Protein AF-A0A9E4LWR7-F1 (afdb_monomer_lite)

Sequence (79 aa):
MTAHHFLGEGDFSDHLQSKNDDAPHLLSAISDAVRGAGLQVVADQAVPFTGGGATLVWVLAESHLVLHLWPELNRATID

Foldseek 3Di:
DDADDDKDKDADDPVCLVVLQVQVVVLVVVVVVCVVVVWAFPDKDWAADDPTWIWIKTDTVVYIWIWTGDSVVRMIIID

pLDDT: mean 89.69, std 11.48, range [42.88, 98.25]

Secondary structure (DSSP, 8-state):
-------EEEEPPHHHHTTTT-HHHHHHHHHHHHHHTT--EEEEEEEE-TTS-EEEEEEETTEEEEEEEEGGGTEEEE-

Radius of gyration: 12.36 Å; chains: 1; bounding box: 28×23×36 Å

Structure (mmCIF, N/CA/C/O backbone):
data_AF-A0A9E4LWR7-F1
#
_entry.id   AF-A0A9E4LWR7-F1
#
loop_
_atom_site.group_PDB
_atom_site.id
_atom_site.type_symbol
_atom_site.label_atom_id
_atom_site.label_alt_id
_atom_site.label_comp_id
_atom_site.label_asym_id
_atom_site.label_entity_id
_atom_site.label_seq_id
_atom_site.pdbx_PDB_ins_code
_atom_site.Cartn_x
_atom_site.Cartn_y
_atom_site.Cartn_z
_atom_site.occupancy
_atom_site.B_iso_or_equiv
_atom_site.auth_seq_id
_atom_site.auth_comp_id
_atom_site.auth_asym_id
_atom_site.auth_atom_id
_atom_site.pdbx_PDB_model_num
ATOM 1 N N . MET A 1 1 ? -5.315 0.463 25.574 1.00 42.88 1 MET A N 1
ATOM 2 C CA . MET A 1 1 ? -5.054 0.538 24.125 1.00 42.88 1 MET A CA 1
ATOM 3 C C . MET A 1 1 ? -3.998 -0.487 23.805 1.00 42.88 1 MET A C 1
ATOM 5 O O . MET A 1 1 ? -2.892 -0.377 24.320 1.00 42.88 1 MET A O 1
ATOM 9 N N . THR A 1 2 ? -4.360 -1.514 23.051 1.00 47.12 2 THR A N 1
ATOM 10 C CA . THR A 1 2 ? -3.422 -2.527 22.569 1.00 47.12 2 THR A CA 1
ATOM 11 C C . THR A 1 2 ? -3.077 -2.121 21.145 1.00 47.12 2 THR A C 1
ATOM 13 O O . THR A 1 2 ? -3.934 -2.196 20.272 1.00 47.12 2 THR A O 1
ATOM 16 N N . ALA A 1 3 ? -1.867 -1.613 20.922 1.00 51.69 3 ALA A N 1
ATOM 17 C CA . ALA A 1 3 ? -1.371 -1.438 19.565 1.00 51.69 3 ALA A CA 1
ATOM 18 C C . ALA A 1 3 ? -1.121 -2.840 18.999 1.00 51.69 3 ALA A C 1
ATOM 20 O O . ALA A 1 3 ? -0.319 -3.600 19.547 1.00 51.69 3 ALA A O 1
ATOM 21 N N . HIS A 1 4 ? -1.862 -3.211 17.961 1.00 54.88 4 HIS A N 1
ATOM 22 C CA . HIS A 1 4 ? -1.587 -4.419 17.200 1.00 54.88 4 HIS A CA 1
ATOM 23 C C . HIS A 1 4 ? -0.438 -4.081 16.248 1.00 54.88 4 HIS A C 1
ATOM 25 O O . HIS A 1 4 ? -0.631 -3.311 15.320 1.00 54.88 4 HIS A O 1
ATOM 31 N N . HIS A 1 5 ? 0.761 -4.577 16.548 1.00 58.91 5 HIS A N 1
ATOM 32 C CA . HIS A 1 5 ? 1.940 -4.449 15.689 1.00 58.91 5 HIS A CA 1
ATOM 33 C C . HIS A 1 5 ? 2.089 -5.795 14.976 1.00 58.91 5 HIS A C 1
ATOM 35 O O . HIS A 1 5 ? 2.303 -6.814 15.646 1.00 58.91 5 HIS A O 1
ATOM 41 N N . PHE A 1 6 ? 1.869 -5.829 13.663 1.00 70.12 6 PHE A N 1
ATOM 42 C CA . PHE A 1 6 ? 1.935 -7.049 12.864 1.00 70.12 6 PHE A CA 1
ATOM 43 C C . PHE A 1 6 ? 3.013 -6.895 11.799 1.00 70.12 6 PHE A C 1
ATOM 45 O O . PHE A 1 6 ? 2.739 -6.497 10.683 1.00 70.12 6 PHE A O 1
ATOM 52 N N . LEU A 1 7 ? 4.235 -7.307 12.119 1.00 82.69 7 LEU A N 1
ATOM 53 C CA . LEU A 1 7 ? 5.311 -7.321 11.134 1.00 82.69 7 LEU A CA 1
ATOM 54 C C . LEU A 1 7 ? 5.302 -8.637 10.355 1.00 82.69 7 LEU A C 1
ATOM 56 O O . LEU A 1 7 ? 5.372 -9.720 10.945 1.00 82.69 7 LEU A O 1
ATOM 60 N N . GLY A 1 8 ? 5.269 -8.539 9.029 1.00 88.56 8 GLY A N 1
ATOM 61 C CA . GLY A 1 8 ? 5.321 -9.683 8.127 1.00 88.56 8 GLY A CA 1
ATOM 62 C C . GLY A 1 8 ? 6.088 -9.402 6.838 1.00 88.56 8 GLY A C 1
ATOM 63 O O . GLY A 1 8 ? 6.286 -8.260 6.430 1.00 88.56 8 GLY A O 1
ATOM 64 N N . GLU A 1 9 ? 6.498 -10.470 6.164 1.00 90.62 9 GLU A N 1
ATOM 65 C CA . GLU A 1 9 ? 7.011 -10.424 4.796 1.00 90.62 9 GLU A CA 1
ATOM 66 C C . GLU A 1 9 ? 6.407 -11.566 3.982 1.00 90.62 9 GLU A C 1
ATOM 68 O O . GLU A 1 9 ? 6.141 -12.648 4.512 1.00 90.62 9 GLU A O 1
ATOM 73 N N . GLY A 1 10 ? 6.175 -11.330 2.695 1.00 89.19 10 GLY A N 1
ATOM 74 C CA . GLY A 1 10 ? 5.573 -12.330 1.828 1.00 89.19 10 GLY A CA 1
ATOM 75 C C . GLY A 1 10 ? 5.601 -11.947 0.361 1.00 89.19 10 GLY A C 1
ATOM 76 O O . GLY A 1 10 ? 5.937 -10.820 -0.012 1.00 89.19 10 GLY A O 1
ATOM 77 N N . ASP A 1 11 ? 5.243 -12.919 -0.464 1.00 90.19 11 ASP A N 1
ATOM 78 C CA . ASP A 1 11 ? 5.120 -12.734 -1.902 1.00 90.19 11 ASP A CA 1
ATOM 79 C C . ASP A 1 11 ? 3.784 -12.063 -2.240 1.00 90.19 11 ASP A C 1
ATOM 81 O O . ASP A 1 11 ? 2.799 -12.175 -1.500 1.00 90.19 11 ASP A O 1
ATOM 85 N N . PHE A 1 12 ? 3.723 -11.386 -3.388 1.00 83.75 12 PHE A N 1
ATOM 86 C CA . PHE A 1 12 ? 2.438 -10.938 -3.922 1.00 83.75 12 PHE A CA 1
ATOM 87 C C . PHE A 1 12 ? 1.568 -12.144 -4.272 1.00 83.75 12 PHE A C 1
ATOM 89 O O . PHE A 1 12 ? 2.035 -13.101 -4.888 1.00 83.75 12 PHE A O 1
ATOM 96 N N . SER A 1 13 ? 0.281 -12.070 -3.930 1.00 82.50 13 SER A N 1
ATOM 97 C CA . SER A 1 13 ? -0.697 -13.027 -4.441 1.00 82.50 13 SER A CA 1
ATOM 98 C C . SER A 1 13 ? -0.792 -12.930 -5.965 1.00 82.50 13 SER A C 1
ATOM 100 O O . SER A 1 13 ?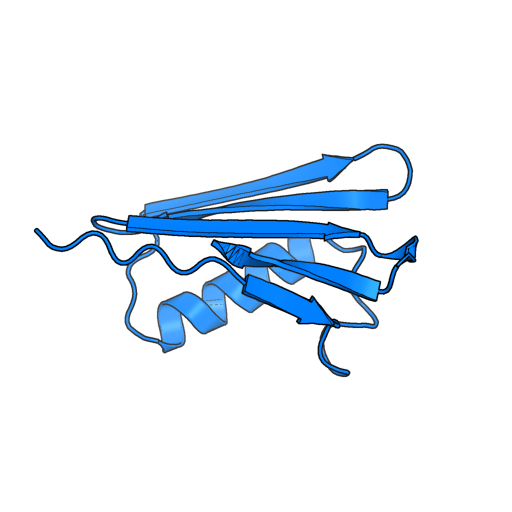 -0.605 -11.848 -6.529 1.00 82.50 13 SER A O 1
ATOM 102 N N . ASP A 1 14 ? -1.175 -14.024 -6.627 1.00 84.25 14 ASP A N 1
ATOM 103 C CA . ASP A 1 14 ? -1.351 -14.077 -8.088 1.00 84.25 14 ASP A CA 1
ATOM 104 C C . ASP A 1 14 ? -2.206 -12.914 -8.624 1.00 84.25 14 ASP A C 1
ATOM 106 O O . ASP A 1 14 ? -1.956 -12.375 -9.703 1.00 84.25 14 ASP A O 1
ATOM 110 N N . HIS A 1 15 ? -3.205 -12.484 -7.845 1.00 77.31 15 HIS A N 1
ATOM 111 C CA . HIS A 1 15 ? -4.096 -11.391 -8.221 1.00 77.31 15 HIS A CA 1
ATOM 112 C C . HIS A 1 15 ? -3.388 -10.028 -8.277 1.00 77.31 15 HIS A C 1
ATOM 114 O O . HIS A 1 15 ? -3.675 -9.232 -9.174 1.00 77.31 15 HIS A O 1
ATOM 120 N N . LEU A 1 16 ? -2.468 -9.763 -7.347 1.00 81.69 16 LEU A N 1
ATOM 121 C CA . LEU A 1 16 ? -1.752 -8.488 -7.244 1.00 81.69 16 LEU A CA 1
ATOM 122 C C . LEU A 1 16 ? -0.414 -8.504 -7.985 1.00 81.69 16 LEU A C 1
ATOM 124 O O . LEU A 1 16 ? 0.111 -7.444 -8.310 1.00 81.69 16 LEU A O 1
ATOM 128 N N . GLN A 1 17 ? 0.120 -9.685 -8.299 1.00 82.75 17 GLN A N 1
ATOM 129 C CA . GLN A 1 17 ? 1.431 -9.839 -8.922 1.00 82.75 17 GLN A CA 1
ATOM 130 C C . GLN A 1 17 ? 1.543 -9.095 -10.259 1.00 82.75 17 GLN A C 1
ATOM 132 O O . GLN A 1 17 ? 2.540 -8.427 -10.508 1.00 82.75 17 GLN A O 1
ATOM 137 N N . SER A 1 18 ? 0.499 -9.134 -11.095 1.00 84.25 18 SER A N 1
ATOM 138 C CA . SER A 1 18 ? 0.474 -8.414 -12.384 1.00 84.25 18 SER A CA 1
ATOM 139 C C . SER A 1 18 ? 0.405 -6.882 -12.266 1.00 84.25 18 SER A C 1
ATOM 141 O O . SER A 1 18 ? 0.425 -6.186 -13.282 1.00 84.25 18 SER A O 1
ATOM 143 N N . LYS A 1 19 ? 0.265 -6.369 -11.039 1.00 83.56 19 LYS A N 1
ATOM 144 C CA . LYS A 1 19 ? 0.094 -4.953 -10.695 1.00 83.56 19 LYS A CA 1
ATOM 145 C C . LYS A 1 19 ? 1.021 -4.523 -9.560 1.00 83.56 19 LYS A C 1
ATOM 147 O O . LYS A 1 19 ? 0.765 -3.507 -8.921 1.00 83.56 19 LYS A O 1
ATOM 152 N N . ASN A 1 20 ? 2.075 -5.291 -9.289 1.00 81.94 20 ASN A N 1
ATOM 153 C CA . ASN A 1 20 ? 2.957 -5.062 -8.147 1.00 81.94 20 ASN A CA 1
ATOM 154 C C . ASN A 1 20 ? 3.785 -3.761 -8.252 1.00 81.94 20 ASN A C 1
ATOM 156 O O . ASN A 1 20 ? 4.329 -3.306 -7.247 1.00 81.94 20 ASN A O 1
ATOM 160 N N . ASP A 1 21 ? 3.837 -3.138 -9.431 1.00 86.12 21 ASP A N 1
ATOM 161 C CA . ASP A 1 21 ? 4.468 -1.846 -9.718 1.00 86.12 21 ASP A CA 1
ATOM 162 C C . ASP A 1 21 ? 3.468 -0.677 -9.864 1.00 86.12 21 ASP A C 1
ATOM 164 O O . ASP A 1 21 ? 3.873 0.484 -9.952 1.00 86.12 21 ASP A O 1
ATOM 168 N N . ASP A 1 22 ? 2.161 -0.950 -9.831 1.00 91.12 22 ASP A N 1
ATOM 169 C CA . ASP A 1 22 ? 1.097 0.0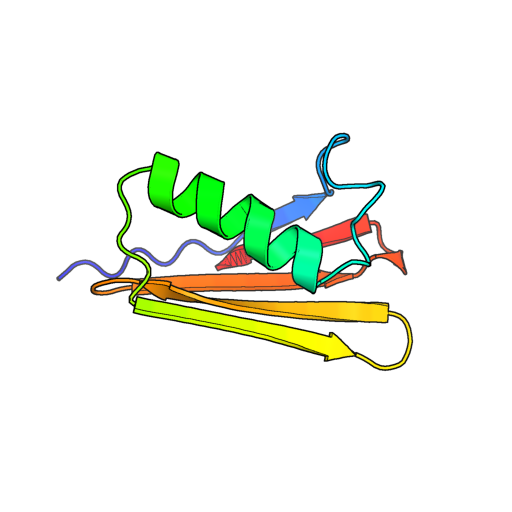46 -9.972 1.00 91.12 22 ASP A CA 1
ATOM 170 C C . ASP A 1 22 ? 0.631 0.525 -8.590 1.00 91.12 22 ASP A C 1
ATOM 172 O O . ASP A 1 22 ? -0.395 0.102 -8.050 1.00 91.12 22 ASP A O 1
ATOM 176 N N . ALA A 1 23 ? 1.428 1.405 -7.978 1.00 93.00 23 ALA A N 1
ATOM 177 C CA . ALA A 1 23 ? 1.183 1.866 -6.612 1.00 93.00 23 ALA A CA 1
ATOM 178 C C . ALA A 1 23 ? -0.217 2.488 -6.401 1.00 93.00 23 ALA A C 1
ATOM 180 O O . ALA A 1 23 ? -0.846 2.153 -5.396 1.00 93.00 23 ALA A O 1
ATOM 181 N N . PRO A 1 24 ? -0.762 3.336 -7.303 1.00 93.25 24 PRO A N 1
ATOM 182 C CA . PRO A 1 24 ? -2.135 3.827 -7.173 1.00 93.25 24 PRO A CA 1
ATOM 183 C C . PRO A 1 24 ? -3.189 2.714 -7.213 1.00 93.25 24 PRO A C 1
ATOM 185 O O . PRO A 1 24 ? -4.138 2.743 -6.426 1.00 93.25 24 PRO A O 1
ATOM 188 N N . HIS A 1 25 ? -3.027 1.720 -8.094 1.00 92.31 25 HIS A N 1
ATOM 189 C CA . HIS A 1 25 ? -3.935 0.575 -8.149 1.00 92.31 25 HIS A CA 1
ATOM 190 C C . HIS A 1 25 ? -3.900 -0.237 -6.851 1.00 92.31 25 HIS A C 1
ATOM 192 O O . HIS A 1 25 ? -4.952 -0.530 -6.280 1.00 92.31 25 HIS A O 1
ATOM 198 N N . LEU A 1 26 ? -2.701 -0.554 -6.358 1.00 93.19 26 LEU A N 1
ATOM 199 C CA . LEU A 1 26 ? -2.516 -1.285 -5.105 1.00 93.19 26 LEU A CA 1
ATOM 200 C C . LEU A 1 26 ? -3.087 -0.515 -3.912 1.00 93.19 26 LEU A C 1
ATOM 202 O O . LEU A 1 26 ? -3.788 -1.105 -3.091 1.00 93.19 26 LEU A O 1
ATOM 206 N N . LEU A 1 27 ? -2.860 0.803 -3.847 1.00 95.94 27 LEU A N 1
ATOM 207 C CA . LEU A 1 27 ? -3.416 1.661 -2.802 1.00 95.94 27 LEU A CA 1
ATOM 208 C C . LEU A 1 27 ? -4.946 1.550 -2.771 1.00 95.94 27 LEU A C 1
ATOM 210 O O . LEU A 1 27 ? -5.529 1.331 -1.711 1.00 95.94 27 LEU A O 1
ATOM 214 N N . SER A 1 28 ? -5.604 1.625 -3.931 1.00 95.00 28 SER A N 1
ATOM 215 C CA . SER A 1 28 ? -7.061 1.478 -4.020 1.00 95.00 28 SER A CA 1
ATOM 216 C C . SER A 1 28 ? -7.531 0.079 -3.612 1.00 95.00 28 SER A C 1
ATOM 218 O O . SER A 1 28 ? -8.412 -0.043 -2.764 1.00 95.00 28 SER A O 1
ATOM 220 N N . ALA A 1 29 ? -6.935 -0.976 -4.176 1.00 93.50 29 ALA A N 1
ATOM 221 C CA . ALA A 1 29 ? -7.357 -2.357 -3.938 1.00 93.50 29 ALA A CA 1
ATOM 222 C C . ALA A 1 29 ? -7.228 -2.760 -2.460 1.00 93.50 29 ALA A C 1
ATOM 224 O O . ALA A 1 29 ? -8.121 -3.388 -1.890 1.00 93.50 29 ALA A O 1
ATOM 225 N N . ILE A 1 30 ? -6.130 -2.361 -1.816 1.00 94.19 30 ILE A N 1
ATOM 226 C CA . ILE A 1 30 ? -5.900 -2.653 -0.400 1.00 94.19 30 ILE A CA 1
ATOM 227 C C . ILE A 1 30 ? -6.784 -1.774 0.487 1.00 94.19 30 ILE A C 1
ATOM 229 O O . ILE A 1 30 ? -7.298 -2.267 1.487 1.00 94.19 30 ILE A O 1
ATOM 233 N N . SER A 1 31 ? -7.062 -0.522 0.103 1.00 96.06 31 SER A N 1
ATOM 234 C CA . SER A 1 31 ? -8.036 0.315 0.824 1.00 96.06 31 SER A CA 1
ATOM 235 C C . SER A 1 31 ? -9.417 -0.338 0.884 1.00 96.06 31 SER A C 1
ATOM 237 O O . SER A 1 31 ? -10.079 -0.291 1.923 1.00 96.06 31 SER A O 1
ATOM 239 N N . ASP A 1 32 ? -9.851 -0.971 -0.207 1.00 95.50 32 ASP A N 1
ATOM 240 C CA . ASP A 1 32 ? -11.125 -1.688 -0.254 1.00 95.50 32 ASP A CA 1
ATOM 241 C C . ASP A 1 32 ? -11.105 -2.933 0.642 1.00 95.50 32 ASP A C 1
ATOM 243 O O . ASP A 1 32 ? -12.073 -3.184 1.363 1.00 95.50 32 ASP A O 1
ATOM 247 N N . ALA A 1 33 ? -9.987 -3.665 0.685 1.00 94.00 33 ALA A N 1
ATOM 248 C CA . ALA A 1 33 ? -9.812 -4.802 1.590 1.00 94.00 33 ALA A CA 1
ATOM 249 C C . ALA A 1 33 ? -9.818 -4.382 3.072 1.00 94.00 33 ALA A C 1
ATOM 251 O O . ALA A 1 33 ? -10.504 -5.001 3.886 1.00 94.00 33 ALA A O 1
ATOM 252 N N . VAL A 1 34 ? -9.115 -3.300 3.421 1.00 95.44 34 VAL A N 1
ATOM 253 C CA . VAL A 1 34 ? -9.069 -2.732 4.780 1.00 95.44 34 VAL A CA 1
ATOM 254 C C . VAL A 1 34 ? -10.468 -2.312 5.238 1.00 95.44 34 VAL A C 1
ATOM 256 O O . VAL A 1 34 ? -10.902 -2.680 6.330 1.00 95.44 34 VAL A O 1
ATOM 259 N N . ARG A 1 35 ? -11.216 -1.600 4.385 1.00 95.62 35 ARG A N 1
ATOM 260 C CA . ARG A 1 35 ? -12.610 -1.216 4.671 1.00 95.62 35 ARG A CA 1
ATOM 261 C C . ARG A 1 35 ? -13.523 -2.438 4.772 1.00 95.62 35 ARG A C 1
ATOM 263 O O . ARG A 1 35 ? -14.366 -2.494 5.664 1.00 95.62 35 ARG A O 1
ATOM 270 N N . GLY A 1 36 ? -13.336 -3.433 3.903 1.00 96.75 36 GLY A N 1
ATOM 271 C CA . GLY A 1 36 ? -14.057 -4.707 3.941 1.00 96.75 36 GLY A CA 1
ATOM 272 C C . GLY A 1 36 ? -13.814 -5.509 5.225 1.00 96.75 36 GLY A C 1
ATOM 273 O O . GLY A 1 36 ? -14.714 -6.208 5.685 1.00 96.75 36 GLY A O 1
ATOM 274 N N . ALA A 1 37 ? -12.643 -5.351 5.849 1.00 95.56 37 ALA A N 1
ATOM 275 C CA . ALA A 1 37 ? -12.317 -5.915 7.159 1.00 95.56 37 ALA A CA 1
ATOM 276 C C . ALA A 1 37 ? -12.929 -5.134 8.343 1.00 95.56 37 ALA A C 1
ATOM 278 O O . ALA A 1 37 ? -12.717 -5.503 9.497 1.00 95.56 37 ALA A O 1
ATOM 279 N N . GLY A 1 38 ? -13.690 -4.064 8.083 1.00 96.31 38 GLY A N 1
ATOM 280 C CA . GLY A 1 38 ? -14.331 -3.239 9.109 1.00 96.31 38 GLY A CA 1
ATOM 281 C C . GLY A 1 38 ? -13.411 -2.198 9.753 1.00 96.31 38 GLY A C 1
ATOM 282 O O . GLY A 1 38 ? -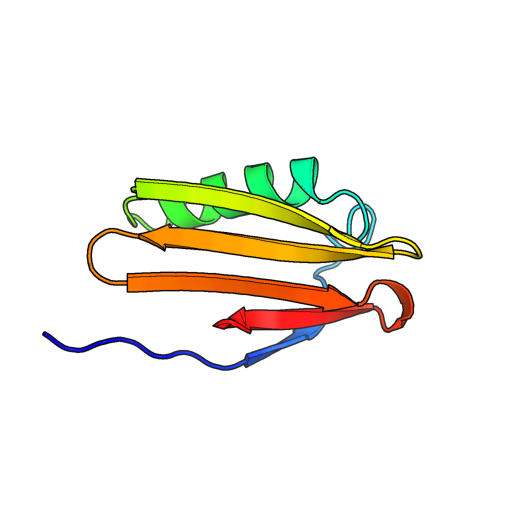13.789 -1.599 10.758 1.00 96.31 38 GLY A O 1
ATOM 283 N N . LEU A 1 39 ? -12.219 -1.968 9.194 1.00 96.00 39 LEU A N 1
ATOM 284 C CA . LEU A 1 39 ? -11.283 -0.956 9.679 1.00 96.00 39 LEU A CA 1
ATOM 285 C C . LEU A 1 39 ? -11.610 0.417 9.078 1.00 96.00 39 LEU A C 1
ATOM 287 O O . LEU A 1 39 ? -12.003 0.541 7.916 1.00 96.00 39 LEU A O 1
ATOM 291 N N . GLN A 1 40 ? -11.414 1.471 9.869 1.00 96.31 40 GLN A N 1
ATOM 292 C CA . GLN A 1 40 ? -11.629 2.847 9.429 1.00 96.31 40 GLN A CA 1
ATOM 293 C C . GLN A 1 40 ? -10.318 3.464 8.934 1.00 96.31 40 GLN A C 1
ATOM 295 O O . GLN A 1 40 ? -9.423 3.735 9.732 1.00 96.31 40 GLN A O 1
ATOM 300 N N . VAL A 1 41 ? -10.243 3.755 7.634 1.00 96.69 41 VAL A N 1
ATOM 301 C CA . VAL A 1 41 ? -9.148 4.533 7.032 1.00 96.69 41 VAL A CA 1
ATOM 302 C C . VAL A 1 41 ? -9.368 6.022 7.307 1.00 96.69 41 VAL A C 1
ATOM 304 O O . VAL A 1 41 ? -10.396 6.581 6.928 1.00 96.69 41 VAL A O 1
ATOM 307 N N . VAL A 1 42 ? -8.403 6.659 7.967 1.00 97.88 42 VAL A N 1
ATOM 308 C CA . VAL A 1 42 ? -8.366 8.105 8.246 1.00 97.88 42 VAL A CA 1
ATOM 309 C C . VAL A 1 42 ? -7.647 8.853 7.124 1.00 97.88 42 VAL A C 1
ATOM 311 O O . VAL A 1 42 ? -8.092 9.923 6.716 1.00 97.88 42 VAL A O 1
ATOM 314 N N . ALA A 1 43 ? -6.549 8.287 6.626 1.00 97.88 43 ALA A N 1
ATOM 315 C CA . ALA A 1 43 ? -5.787 8.795 5.491 1.00 97.88 43 ALA A CA 1
ATOM 316 C C . ALA A 1 43 ? -5.015 7.648 4.830 1.00 97.88 43 ALA A C 1
ATOM 318 O O . ALA A 1 43 ? -4.707 6.656 5.489 1.00 97.88 43 ALA A O 1
ATOM 319 N N . ASP A 1 44 ? -4.663 7.807 3.559 1.00 98.19 44 ASP A N 1
ATOM 320 C CA . ASP A 1 44 ? -3.803 6.884 2.828 1.00 98.19 44 ASP A CA 1
ATOM 321 C C . ASP A 1 44 ? -2.854 7.645 1.890 1.00 98.19 44 ASP A C 1
ATOM 323 O O . ASP A 1 44 ? -3.105 8.797 1.531 1.00 98.19 44 ASP A O 1
ATOM 327 N N . GLN A 1 45 ? -1.707 7.042 1.573 1.00 98.25 45 GLN A N 1
ATOM 328 C CA . GLN A 1 45 ? -0.711 7.622 0.674 1.00 98.25 45 GLN A CA 1
ATOM 329 C C . GLN A 1 45 ? 0.130 6.526 0.017 1.00 98.25 45 GLN A C 1
ATOM 331 O O . GLN A 1 45 ? 0.600 5.607 0.685 1.00 98.25 45 GLN A O 1
ATOM 336 N N . ALA A 1 46 ? 0.402 6.684 -1.279 1.00 97.62 46 ALA A N 1
ATOM 337 C CA . ALA A 1 46 ? 1.420 5.924 -2.001 1.00 97.62 46 ALA A CA 1
ATOM 338 C C . ALA A 1 46 ? 2.597 6.829 -2.384 1.00 97.62 46 ALA A C 1
ATOM 340 O O . ALA A 1 46 ? 2.404 7.955 -2.850 1.00 97.62 46 ALA A O 1
ATOM 341 N N . VAL A 1 47 ? 3.817 6.329 -2.212 1.00 97.25 47 VAL A N 1
ATOM 342 C CA . VAL A 1 47 ? 5.063 6.985 -2.618 1.00 97.25 47 VAL A CA 1
ATOM 343 C C . VAL A 1 47 ? 5.847 6.007 -3.497 1.00 97.25 47 VAL A C 1
ATOM 345 O O . VAL A 1 47 ? 6.540 5.141 -2.960 1.00 97.25 47 VAL A O 1
ATOM 348 N N . PRO A 1 48 ? 5.715 6.092 -4.834 1.00 95.88 48 PRO A N 1
ATOM 349 C CA . PRO A 1 48 ? 6.493 5.265 -5.749 1.00 95.88 48 PRO A CA 1
ATOM 350 C C . PRO A 1 48 ? 7.960 5.705 -5.777 1.00 95.88 48 PRO A C 1
ATOM 352 O O . PRO A 1 48 ? 8.268 6.891 -5.621 1.00 95.88 48 PRO A O 1
ATOM 355 N N . PHE A 1 49 ? 8.865 4.757 -6.016 1.00 94.69 49 PHE A N 1
ATOM 356 C CA . PHE A 1 49 ? 10.296 5.028 -6.129 1.00 94.69 49 PHE A CA 1
ATOM 357 C C . PHE A 1 49 ? 10.778 4.998 -7.579 1.00 94.69 49 PHE A C 1
ATOM 359 O O . PHE A 1 49 ? 10.286 4.249 -8.426 1.00 94.69 49 PHE A O 1
ATOM 366 N N . THR A 1 50 ? 11.794 5.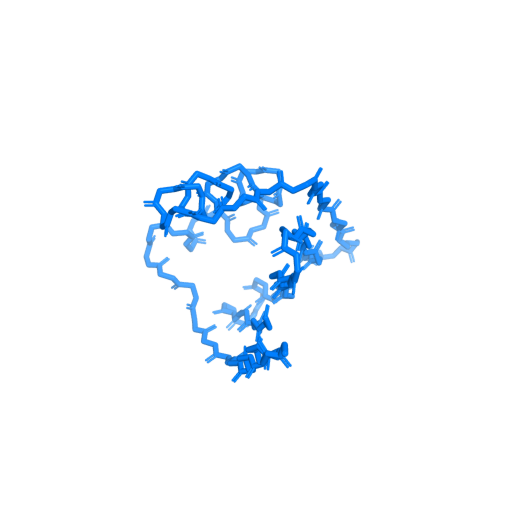810 -7.870 1.00 90.31 50 THR A N 1
ATOM 367 C CA . THR A 1 50 ? 12.502 5.746 -9.151 1.00 90.31 50 THR A CA 1
ATOM 368 C C . THR A 1 50 ? 13.194 4.391 -9.273 1.00 90.31 50 THR A C 1
ATOM 370 O O . THR A 1 50 ? 14.056 4.070 -8.461 1.00 90.31 50 THR A O 1
ATOM 373 N N . GLY A 1 51 ? 12.851 3.622 -10.308 1.00 84.38 51 GLY A N 1
ATOM 374 C CA . GLY A 1 51 ? 13.394 2.276 -10.529 1.00 84.38 51 GLY A CA 1
ATOM 375 C C . GLY A 1 51 ? 12.453 1.132 -10.141 1.00 84.38 51 GLY A C 1
ATOM 376 O O . GLY A 1 51 ? 12.783 -0.011 -10.436 1.00 84.38 51 GLY A O 1
ATOM 377 N N . GLY A 1 52 ? 11.279 1.433 -9.573 1.00 89.44 52 GLY A N 1
ATOM 378 C CA . GLY A 1 52 ? 10.253 0.447 -9.225 1.00 89.44 52 GLY A CA 1
ATOM 379 C C . GLY A 1 52 ? 9.979 0.375 -7.724 1.00 89.44 52 GLY A C 1
ATOM 380 O O . GLY A 1 52 ? 10.731 0.907 -6.910 1.00 89.44 52 GLY A O 1
ATOM 381 N N . GLY A 1 53 ? 8.872 -0.274 -7.370 1.00 94.00 53 GLY A N 1
ATOM 382 C CA . GLY A 1 53 ? 8.416 -0.379 -5.987 1.00 94.00 53 GLY A CA 1
ATOM 383 C C . GLY A 1 53 ? 7.809 0.912 -5.440 1.00 94.00 53 GLY A C 1
ATOM 384 O O . GLY A 1 53 ? 7.743 1.952 -6.104 1.00 94.00 53 GLY A O 1
ATOM 385 N N . ALA A 1 54 ? 7.312 0.820 -4.212 1.00 96.75 54 ALA A N 1
ATOM 386 C CA . ALA A 1 54 ? 6.658 1.921 -3.520 1.00 96.75 54 ALA A CA 1
ATOM 387 C C . ALA A 1 54 ? 6.572 1.655 -2.014 1.00 96.75 54 ALA A C 1
ATOM 389 O O . ALA A 1 54 ? 6.571 0.503 -1.577 1.00 96.75 54 ALA A O 1
ATOM 390 N N . THR A 1 55 ? 6.408 2.725 -1.240 1.00 97.25 55 THR A N 1
ATOM 391 C CA . THR A 1 55 ? 5.825 2.651 0.106 1.00 97.25 55 THR A CA 1
ATOM 392 C C . THR A 1 55 ? 4.360 3.059 0.035 1.00 97.25 55 THR A C 1
ATOM 394 O O . THR A 1 55 ? 4.035 4.095 -0.546 1.00 97.25 55 THR A O 1
ATOM 397 N N . LEU A 1 56 ? 3.482 2.267 0.642 1.00 97.69 56 LEU A N 1
ATOM 398 C CA . LEU A 1 56 ? 2.064 2.563 0.800 1.00 97.69 56 LEU A CA 1
ATOM 399 C C . LEU A 1 56 ? 1.753 2.610 2.291 1.00 97.69 56 LEU A C 1
ATOM 401 O O . LEU A 1 56 ? 2.218 1.758 3.042 1.00 97.69 56 LEU A O 1
ATOM 405 N N . VAL A 1 57 ? 0.983 3.597 2.727 1.00 98.06 57 VAL A N 1
ATOM 406 C CA . VAL A 1 57 ? 0.600 3.751 4.131 1.00 98.06 57 VAL A CA 1
ATOM 407 C C . VAL A 1 57 ? -0.876 4.078 4.242 1.00 98.06 57 VAL A C 1
ATOM 409 O O . VAL A 1 57 ? -1.401 4.879 3.473 1.00 98.06 57 VAL A O 1
ATOM 412 N N . TRP A 1 58 ? -1.511 3.491 5.247 1.00 97.81 58 TRP A N 1
ATOM 413 C CA . TRP A 1 58 ? -2.839 3.824 5.723 1.00 97.81 58 TRP A CA 1
ATOM 414 C C . TRP A 1 58 ? -2.745 4.208 7.192 1.00 97.81 58 TRP A C 1
ATOM 416 O O . TRP A 1 58 ? -2.299 3.426 8.030 1.00 97.81 58 TRP A O 1
ATOM 426 N N . VAL A 1 59 ? -3.212 5.409 7.515 1.00 97.25 59 VAL A N 1
ATOM 427 C CA . VAL A 1 59 ? -3.518 5.786 8.892 1.00 97.25 59 VAL A CA 1
ATOM 428 C C . VAL A 1 59 ? -4.914 5.267 9.183 1.00 97.25 59 VAL A C 1
ATOM 430 O O . VAL A 1 59 ? -5.877 5.667 8.527 1.00 97.25 59 VAL A O 1
ATOM 433 N N . LEU A 1 60 ? -5.027 4.375 10.159 1.00 96.62 60 LEU A N 1
ATOM 434 C CA . LEU A 1 60 ? -6.299 3.818 10.593 1.00 96.62 60 LEU A CA 1
ATOM 435 C C . LEU A 1 60 ? -6.739 4.498 11.891 1.00 96.62 60 LEU A C 1
ATOM 437 O O . LEU A 1 60 ? -5.931 5.105 12.598 1.00 96.62 60 LEU A O 1
ATOM 441 N N . ALA A 1 61 ? -8.019 4.393 12.242 1.00 95.81 61 ALA A N 1
ATOM 442 C CA . ALA A 1 61 ? -8.453 4.777 13.580 1.00 95.81 61 ALA A CA 1
ATOM 443 C C . ALA A 1 61 ? -7.674 3.942 14.618 1.00 95.81 61 ALA A C 1
ATOM 445 O O . ALA A 1 61 ? -7.798 2.720 14.661 1.00 95.81 61 ALA A O 1
ATOM 446 N N . GLU A 1 62 ? -6.837 4.614 15.417 1.00 93.44 62 GLU A N 1
ATOM 447 C CA . GLU A 1 62 ? -6.024 4.029 16.498 1.00 93.44 62 GLU A CA 1
ATOM 448 C C . GLU A 1 62 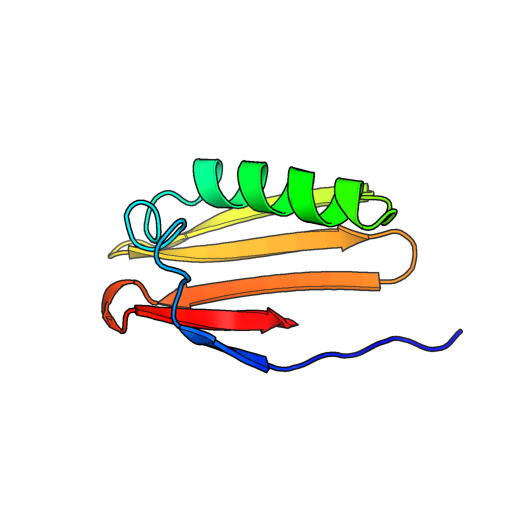? -4.885 3.071 16.062 1.00 93.44 62 GLU A C 1
ATOM 450 O O . GLU A 1 62 ? -4.298 2.404 16.913 1.00 93.44 62 GLU A O 1
ATOM 455 N N . SER A 1 63 ? -4.528 3.001 14.770 1.00 94.12 63 SER A N 1
ATOM 456 C CA . SER A 1 63 ? -3.457 2.116 14.259 1.00 94.12 63 SER A CA 1
ATOM 457 C C . SER A 1 63 ? -2.947 2.541 12.868 1.00 94.12 63 SER A C 1
ATOM 459 O O . SER A 1 63 ? -3.185 3.667 12.427 1.00 94.12 63 SER A O 1
ATOM 461 N N . HIS A 1 64 ? -2.207 1.671 12.183 1.00 95.06 64 HIS A N 1
ATOM 462 C CA . HIS A 1 64 ? -1.735 1.878 10.817 1.00 95.06 64 HIS A CA 1
ATOM 463 C C . HIS A 1 64 ? -1.650 0.549 10.062 1.00 95.06 64 HIS A C 1
ATOM 465 O O . HIS A 1 64 ? -1.712 -0.513 10.673 1.00 95.06 64 HIS A O 1
ATOM 471 N N . LEU A 1 65 ? -1.546 0.653 8.739 1.00 96.00 65 LEU A N 1
ATOM 472 C CA . LEU A 1 65 ? -1.077 -0.399 7.846 1.00 96.00 65 LEU A CA 1
ATOM 473 C C . LEU A 1 65 ? -0.000 0.219 6.949 1.00 96.00 65 LEU A C 1
ATOM 475 O O . LEU A 1 65 ? -0.229 1.283 6.369 1.00 96.00 65 LEU A O 1
ATOM 479 N N . VAL A 1 66 ? 1.154 -0.417 6.813 1.00 96.44 66 VAL A N 1
ATOM 480 C CA . VAL A 1 66 ? 2.244 0.020 5.937 1.00 96.44 66 VAL A CA 1
ATOM 481 C C . VAL A 1 66 ? 2.675 -1.142 5.061 1.00 96.44 66 VAL A C 1
ATOM 483 O O . VAL A 1 66 ? 2.853 -2.257 5.532 1.00 96.44 66 VAL A O 1
ATOM 486 N N . LEU A 1 67 ? 2.876 -0.870 3.775 1.00 95.31 67 LEU A N 1
ATOM 487 C CA . LEU A 1 67 ? 3.486 -1.800 2.841 1.00 95.31 67 LEU A CA 1
ATOM 488 C C . LEU A 1 67 ? 4.723 -1.182 2.212 1.00 95.31 67 LEU A C 1
ATOM 490 O O . LEU A 1 67 ? 4.703 -0.034 1.765 1.00 95.31 67 LEU A O 1
ATOM 494 N N . HIS A 1 68 ? 5.769 -1.986 2.096 1.00 95.19 68 HIS A N 1
ATOM 495 C CA . HIS A 1 68 ? 6.928 -1.680 1.270 1.00 95.19 68 HIS A CA 1
ATOM 496 C C . HIS A 1 68 ? 7.023 -2.733 0.174 1.00 95.19 68 HIS A C 1
ATOM 498 O O . HIS A 1 68 ? 6.943 -3.927 0.459 1.00 95.19 68 HIS A O 1
ATOM 504 N N . LEU A 1 69 ? 7.133 -2.291 -1.076 1.00 94.31 69 LEU A N 1
ATOM 505 C CA . LEU A 1 69 ? 7.066 -3.155 -2.250 1.00 94.31 69 LEU A CA 1
ATOM 506 C C . LEU A 1 69 ? 8.428 -3.248 -2.940 1.00 94.31 69 LEU A C 1
ATOM 508 O O . LEU A 1 69 ? 9.017 -2.216 -3.264 1.00 94.31 69 LEU A O 1
ATOM 512 N N . TRP A 1 70 ? 8.849 -4.474 -3.254 1.00 93.38 70 TRP A N 1
ATOM 513 C CA . TRP A 1 70 ? 10.027 -4.804 -4.066 1.00 93.38 70 TRP A CA 1
ATOM 514 C C . TRP A 1 70 ? 9.612 -5.698 -5.247 1.00 93.38 70 TRP A C 1
ATOM 516 O O . TRP A 1 70 ? 9.723 -6.931 -5.164 1.00 93.38 70 TRP A O 1
ATOM 526 N N . PRO A 1 71 ? 9.081 -5.117 -6.341 1.00 90.06 71 PRO A N 1
ATOM 527 C CA . PRO A 1 71 ? 8.614 -5.863 -7.512 1.00 90.06 71 PRO A CA 1
ATOM 528 C C . PRO A 1 71 ? 9.687 -6.761 -8.130 1.00 90.06 71 PRO A C 1
ATOM 530 O O . PRO A 1 71 ? 9.387 -7.869 -8.566 1.00 90.06 71 PRO A O 1
ATOM 533 N N . GLU A 1 72 ? 10.945 -6.323 -8.112 1.00 90.56 72 GLU A N 1
ATOM 534 C CA . GLU A 1 72 ? 12.105 -7.045 -8.636 1.00 90.56 72 GLU A CA 1
ATOM 535 C C . GLU A 1 72 ? 12.416 -8.337 -7.871 1.00 90.56 72 GLU A C 1
ATOM 537 O O . GLU A 1 72 ? 13.027 -9.251 -8.422 1.00 90.56 72 GLU A O 1
ATOM 542 N N . LEU A 1 73 ? 11.968 -8.427 -6.617 1.00 90.75 73 LEU A N 1
ATOM 543 C CA . LEU A 1 73 ? 12.053 -9.636 -5.799 1.00 90.75 73 LEU A CA 1
ATOM 544 C C . LEU A 1 73 ? 10.714 -10.375 -5.717 1.00 90.75 73 LEU A C 1
ATOM 546 O O . LEU A 1 73 ? 10.658 -11.451 -5.130 1.00 90.75 73 LEU A O 1
ATOM 550 N N . ASN A 1 74 ? 9.644 -9.808 -6.282 1.00 90.06 74 ASN A N 1
ATOM 551 C CA . ASN A 1 74 ? 8.265 -10.232 -6.059 1.00 90.06 74 ASN A CA 1
ATOM 552 C C . ASN A 1 74 ? 7.881 -10.280 -4.566 1.00 90.06 74 ASN A C 1
ATOM 554 O O . ASN A 1 74 ? 7.157 -11.178 -4.141 1.00 90.06 74 ASN A O 1
ATOM 558 N N . ARG A 1 75 ? 8.351 -9.318 -3.761 1.00 92.00 75 ARG A N 1
ATOM 559 C CA . ARG A 1 75 ? 8.107 -9.303 -2.308 1.00 92.00 75 ARG A CA 1
ATOM 560 C C . ARG A 1 75 ? 7.466 -8.015 -1.827 1.00 92.00 75 ARG A C 1
ATOM 562 O O . ARG A 1 75 ? 7.694 -6.943 -2.389 1.00 92.00 75 ARG A O 1
ATOM 569 N N . ALA A 1 76 ? 6.754 -8.129 -0.716 1.00 93.38 76 ALA A N 1
ATOM 570 C CA . ALA A 1 76 ? 6.357 -7.007 0.112 1.00 93.38 76 ALA A CA 1
ATOM 571 C C . ALA A 1 76 ? 6.648 -7.290 1.591 1.00 93.38 76 ALA A C 1
ATOM 573 O O . ALA A 1 76 ? 6.607 -8.437 2.043 1.00 93.38 76 ALA A O 1
ATOM 574 N N . THR A 1 77 ? 6.909 -6.232 2.351 1.00 94.75 77 THR A N 1
ATOM 575 C CA . THR A 1 77 ? 6.833 -6.266 3.817 1.00 94.75 77 THR A CA 1
ATOM 576 C C . THR A 1 77 ? 5.595 -5.508 4.257 1.00 94.75 77 THR A C 1
ATOM 578 O O . THR A 1 77 ? 5.223 -4.524 3.614 1.00 94.75 77 THR A O 1
ATOM 581 N N . ILE A 1 78 ? 4.989 -5.957 5.347 1.00 94.19 78 ILE A N 1
ATOM 582 C CA . ILE A 1 78 ? 3.768 -5.406 5.924 1.00 94.19 78 ILE A CA 1
ATOM 583 C C . ILE A 1 78 ? 3.987 -5.091 7.400 1.00 94.19 78 ILE A C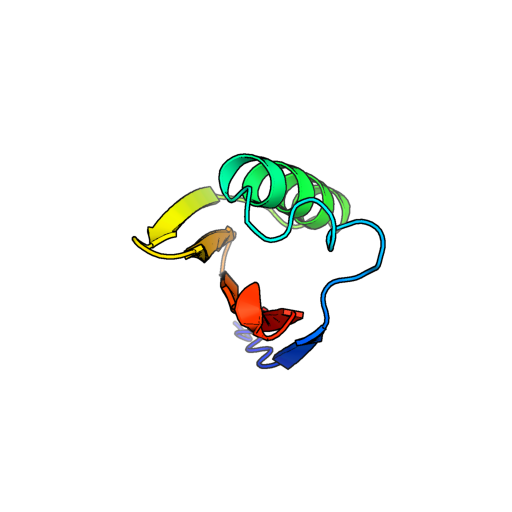 1
ATOM 585 O O . ILE A 1 78 ? 4.659 -5.860 8.092 1.00 94.19 78 ILE A O 1
ATOM 589 N N . ASP A 1 79 ? 3.421 -3.972 7.838 1.00 92.75 79 ASP A N 1
ATOM 590 C CA . ASP A 1 79 ? 3.182 -3.642 9.243 1.00 92.75 79 ASP A CA 1
ATOM 591 C C . ASP A 1 79 ? 1.722 -3.242 9.472 1.00 92.75 79 ASP A C 1
ATOM 593 O O . ASP A 1 79 ? 1.217 -2.494 8.603 1.00 92.75 79 ASP A O 1
#